Protein AF-A0A3Q0FQ08-F1 (afdb_monomer_lite)

pLDDT: mean 72.73, std 19.96, range [32.09, 97.81]

Structure (mmCIF, N/CA/C/O backbone):
data_AF-A0A3Q0FQ08-F1
#
_entry.id   AF-A0A3Q0FQ08-F1
#
loop_
_atom_site.group_PDB
_atom_site.id
_atom_site.type_symbol
_atom_site.label_atom_id
_atom_site.label_alt_id
_atom_site.label_comp_id
_atom_site.label_asym_id
_atom_site.label_entity_id
_atom_site.label_seq_id
_atom_site.pdbx_PDB_ins_code
_atom_site.Cartn_x
_atom_site.Cartn_y
_atom_site.Cartn_z
_atom_site.occupancy
_atom_site.B_iso_or_equiv
_atom_site.auth_seq_id
_atom_site.auth_comp_id
_atom_site.auth_asym_id
_atom_site.auth_atom_id
_atom_site.pdbx_PDB_model_num
ATOM 1 N N . MET A 1 1 ? -0.134 -39.231 -57.815 1.00 47.97 1 MET A N 1
ATOM 2 C CA . MET A 1 1 ? 0.028 -38.668 -56.457 1.00 47.97 1 MET A CA 1
ATOM 3 C C . MET A 1 1 ? 1.282 -37.811 -56.448 1.00 47.97 1 MET A C 1
ATOM 5 O O . MET A 1 1 ? 2.344 -38.397 -56.615 1.00 47.97 1 MET A O 1
ATOM 9 N N . PRO A 1 2 ? 1.192 -36.475 -56.332 1.00 55.28 2 PRO A N 1
ATOM 10 C CA . PRO A 1 2 ? 2.361 -35.62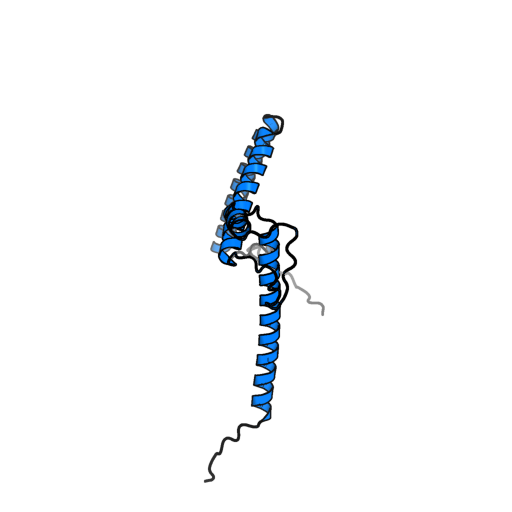9 -56.144 1.00 55.28 2 PRO A CA 1
ATOM 11 C C . PRO A 1 2 ? 2.610 -35.326 -54.661 1.00 55.28 2 PRO A C 1
ATOM 13 O O . PRO A 1 2 ? 1.694 -35.208 -53.850 1.00 55.28 2 PRO A O 1
ATOM 16 N N . GLU A 1 3 ? 3.895 -35.241 -54.363 1.00 56.59 3 GLU A N 1
ATOM 17 C CA . GLU A 1 3 ? 4.579 -35.060 -53.089 1.00 56.59 3 GLU A CA 1
ATOM 18 C C . GLU A 1 3 ? 4.312 -33.663 -52.487 1.00 56.59 3 GLU A C 1
ATOM 20 O O . GLU A 1 3 ? 4.428 -32.645 -53.169 1.00 56.59 3 GLU A O 1
ATOM 25 N N . MET A 1 4 ? 3.920 -33.603 -51.208 1.00 49.78 4 MET A N 1
ATOM 26 C CA . MET A 1 4 ? 3.599 -32.364 -50.484 1.00 49.78 4 MET A CA 1
ATOM 27 C C . MET A 1 4 ? 4.871 -31.769 -49.868 1.00 49.78 4 MET A C 1
ATOM 29 O O . MET A 1 4 ? 5.139 -31.945 -48.681 1.00 49.78 4 MET A O 1
ATOM 33 N N . THR A 1 5 ? 5.674 -31.058 -50.657 1.00 59.12 5 THR A N 1
ATOM 34 C CA . THR A 1 5 ? 6.752 -30.230 -50.097 1.00 59.12 5 THR A CA 1
ATOM 35 C C . THR A 1 5 ? 6.151 -28.964 -49.481 1.00 59.12 5 THR A C 1
ATOM 37 O O . THR A 1 5 ? 5.752 -28.035 -50.187 1.00 59.12 5 THR A O 1
ATOM 40 N N . GLU A 1 6 ? 6.062 -28.942 -48.150 1.00 53.50 6 GLU A N 1
ATOM 41 C CA . GLU A 1 6 ? 5.642 -27.791 -47.349 1.00 53.50 6 GLU A CA 1
ATOM 42 C C . GLU A 1 6 ? 6.692 -26.669 -47.448 1.00 53.50 6 GLU A C 1
ATOM 44 O O . GLU A 1 6 ? 7.687 -26.613 -46.724 1.00 53.50 6 GLU A O 1
ATOM 49 N N . ASN A 1 7 ? 6.486 -25.755 -48.393 1.00 51.12 7 ASN A N 1
ATOM 50 C CA . ASN A 1 7 ? 7.329 -24.579 -48.556 1.00 51.12 7 ASN A CA 1
ATOM 51 C C . ASN A 1 7 ? 6.963 -23.534 -47.490 1.00 51.12 7 ASN A C 1
ATOM 53 O O . ASN A 1 7 ? 6.056 -22.720 -47.679 1.00 51.12 7 ASN A O 1
ATOM 57 N N . GLU A 1 8 ? 7.675 -23.526 -46.359 1.00 51.69 8 GLU A N 1
ATOM 58 C CA . GLU A 1 8 ? 7.598 -22.422 -45.398 1.00 51.69 8 GLU A CA 1
ATOM 59 C C . GLU A 1 8 ? 8.052 -21.111 -46.062 1.00 51.69 8 GLU A C 1
ATOM 61 O O . GLU A 1 8 ? 9.243 -20.852 -46.247 1.00 51.69 8 GLU A O 1
ATOM 66 N N . THR A 1 9 ? 7.092 -20.255 -46.414 1.00 51.66 9 THR A N 1
ATOM 67 C CA . THR A 1 9 ? 7.365 -18.996 -47.110 1.00 51.66 9 THR A CA 1
ATOM 68 C C . THR A 1 9 ? 8.198 -18.025 -46.242 1.00 51.66 9 THR A C 1
ATOM 70 O O . THR A 1 9 ? 7.892 -17.823 -45.059 1.00 51.66 9 THR A O 1
ATOM 73 N N . PRO A 1 10 ? 9.234 -17.356 -46.800 1.00 55.84 10 PRO A N 1
ATOM 74 C CA . PRO A 1 10 ? 10.202 -16.529 -46.053 1.00 55.84 10 PRO A CA 1
ATOM 75 C C . PRO A 1 10 ? 9.597 -15.405 -45.190 1.00 55.84 10 PRO A C 1
ATOM 77 O O . PRO A 1 10 ? 10.179 -14.989 -44.185 1.00 55.84 10 PRO A O 1
ATOM 80 N N . SER A 1 11 ? 8.405 -14.929 -45.557 1.00 58.12 11 SER A N 1
ATOM 81 C CA . SER A 1 11 ? 7.712 -13.804 -44.918 1.00 58.12 11 SER A CA 1
ATOM 82 C C . SER A 1 11 ? 7.274 -14.097 -43.470 1.00 58.12 11 SER A C 1
ATOM 84 O O . SER A 1 11 ? 7.424 -13.250 -42.584 1.00 58.12 11 SER A O 1
ATOM 86 N N . LYS A 1 12 ? 6.839 -15.331 -43.163 1.00 59.56 12 LYS A N 1
ATOM 87 C CA . LYS A 1 12 ? 6.420 -15.713 -41.796 1.00 59.56 12 LYS A CA 1
ATOM 88 C C . LYS A 1 12 ? 7.595 -15.724 -40.807 1.00 59.56 12 LYS A C 1
ATOM 90 O O . LYS A 1 12 ? 7.449 -15.289 -39.661 1.00 59.56 12 LYS A O 1
ATOM 95 N N . LYS A 1 13 ? 8.784 -16.153 -41.251 1.00 60.00 13 LYS A N 1
ATOM 96 C CA . LYS A 1 13 ? 10.018 -16.157 -40.437 1.00 60.00 13 LYS A CA 1
ATOM 97 C C . LYS A 1 13 ? 10.493 -14.736 -40.122 1.00 60.00 13 LYS A C 1
ATOM 99 O O . LYS A 1 13 ? 10.890 -14.458 -38.989 1.00 60.00 13 LYS A O 1
ATOM 104 N N . GLN A 1 14 ? 10.387 -13.820 -41.085 1.00 65.50 14 GLN A N 1
ATOM 105 C CA . GLN A 1 14 ? 10.709 -12.404 -40.883 1.00 65.50 14 GLN A CA 1
ATOM 106 C C . GLN A 1 14 ? 9.742 -11.717 -39.910 1.00 65.50 14 GLN A C 1
ATOM 108 O O . GLN A 1 14 ? 10.191 -10.982 -39.031 1.00 65.50 14 GLN A O 1
ATOM 113 N N . HIS A 1 15 ? 8.438 -11.992 -40.007 1.00 68.25 15 HIS A N 1
ATOM 114 C CA . HIS A 1 15 ? 7.444 -11.448 -39.078 1.00 68.25 15 HIS A CA 1
ATOM 115 C C . HIS A 1 15 ? 7.686 -11.921 -37.634 1.00 68.25 15 HIS A C 1
ATOM 117 O O . HIS A 1 15 ? 7.723 -11.118 -36.703 1.00 68.25 15 HIS A O 1
ATOM 123 N N . ARG A 1 16 ? 7.976 -13.215 -37.441 1.00 67.25 16 ARG A N 1
ATOM 124 C CA . ARG A 1 16 ? 8.328 -13.770 -36.123 1.00 67.25 16 ARG A CA 1
ATOM 125 C C . ARG A 1 16 ? 9.596 -13.135 -35.537 1.00 67.25 16 ARG A C 1
ATOM 127 O O . ARG A 1 16 ? 9.659 -12.898 -34.331 1.00 67.25 16 ARG A O 1
ATOM 134 N N . LYS A 1 17 ? 10.594 -12.832 -36.376 1.00 79.31 17 LYS A N 1
ATOM 135 C CA . LYS A 1 17 ? 11.827 -12.143 -35.965 1.00 79.31 17 LYS A CA 1
ATOM 136 C C . LYS A 1 17 ? 11.553 -10.702 -35.521 1.00 79.31 17 LYS A C 1
ATOM 138 O O . LYS A 1 17 ? 11.972 -10.333 -34.427 1.00 79.31 17 LYS A O 1
ATOM 143 N N . LYS A 1 18 ? 10.784 -9.936 -36.303 1.00 74.31 18 LYS A N 1
ATOM 144 C CA . LYS A 1 18 ? 10.377 -8.563 -35.952 1.00 74.31 18 LYS A CA 1
ATOM 145 C C . LYS A 1 18 ? 9.593 -8.522 -34.636 1.00 74.31 18 LYS A C 1
ATOM 147 O O . LYS A 1 18 ? 9.903 -7.711 -33.771 1.00 74.31 18 LYS A O 1
ATOM 152 N N . ASN A 1 19 ? 8.672 -9.463 -34.420 1.00 75.44 19 ASN A N 1
ATOM 153 C CA . ASN A 1 19 ? 7.904 -9.548 -33.170 1.00 75.44 19 ASN A CA 1
ATOM 154 C C . ASN A 1 19 ? 8.779 -9.900 -31.953 1.00 75.44 19 ASN A C 1
ATOM 156 O O . ASN A 1 19 ? 8.530 -9.444 -30.838 1.00 75.44 19 ASN A O 1
ATOM 160 N N . ARG A 1 20 ? 9.840 -10.690 -32.152 1.00 85.56 20 ARG A N 1
ATOM 161 C CA . ARG A 1 20 ? 10.825 -10.970 -31.099 1.00 85.56 20 ARG A CA 1
ATOM 162 C C . ARG A 1 20 ? 11.658 -9.732 -30.769 1.00 85.56 20 ARG A C 1
ATOM 164 O O . ARG A 1 20 ? 11.968 -9.494 -29.606 1.00 85.56 20 ARG A O 1
ATOM 171 N N . GLU A 1 21 ? 12.028 -8.948 -31.775 1.00 86.00 21 GLU A N 1
ATOM 172 C CA . GLU A 1 21 ? 12.808 -7.720 -31.605 1.00 86.00 21 GLU A CA 1
ATOM 173 C C . GLU A 1 21 ? 12.020 -6.634 -30.869 1.00 86.00 21 GLU A C 1
ATOM 175 O O . GLU A 1 21 ? 12.564 -6.021 -29.947 1.00 86.00 21 GLU A O 1
ATOM 180 N N . THR A 1 22 ? 10.738 -6.453 -31.202 1.00 89.00 22 THR A N 1
ATOM 181 C CA . THR A 1 22 ? 9.854 -5.510 -30.501 1.00 89.00 22 THR A CA 1
ATOM 182 C C . THR A 1 22 ? 9.658 -5.919 -29.042 1.00 89.00 22 THR A C 1
ATOM 184 O O . THR A 1 22 ? 9.885 -5.102 -28.149 1.00 89.00 22 THR A O 1
ATOM 187 N N . HIS A 1 23 ? 9.366 -7.196 -28.771 1.00 92.31 23 HIS A N 1
ATOM 188 C CA . HIS A 1 23 ? 9.274 -7.724 -27.405 1.00 92.31 23 HIS A CA 1
ATOM 189 C C . HIS A 1 23 ? 10.582 -7.524 -26.615 1.00 92.31 23 HIS A C 1
ATOM 191 O O . HIS A 1 23 ? 10.577 -7.036 -25.485 1.00 92.31 23 HIS A O 1
ATOM 197 N N . ASN A 1 24 ? 11.731 -7.837 -27.222 1.00 94.38 24 ASN A N 1
ATOM 198 C CA . ASN A 1 24 ? 13.036 -7.650 -26.587 1.00 94.38 24 ASN A CA 1
ATOM 199 C C . ASN A 1 24 ? 13.341 -6.173 -26.298 1.00 94.38 24 ASN A C 1
ATOM 201 O O . ASN A 1 24 ? 13.960 -5.864 -25.281 1.00 94.38 24 ASN A O 1
ATOM 205 N N . ALA A 1 25 ? 12.936 -5.255 -27.179 1.00 93.38 25 ALA A N 1
ATOM 206 C CA . ALA A 1 25 ? 13.106 -3.823 -26.965 1.00 93.38 25 ALA A CA 1
ATOM 207 C C . ALA A 1 25 ? 12.273 -3.328 -25.774 1.00 93.38 25 ALA A C 1
ATOM 209 O O . ALA A 1 25 ? 12.815 -2.630 -24.912 1.00 93.38 25 ALA A O 1
ATOM 210 N N . VAL A 1 26 ? 11.009 -3.754 -25.680 1.00 95.56 26 VAL A N 1
ATOM 211 C CA . VAL A 1 26 ? 10.131 -3.462 -24.535 1.00 95.56 26 VAL A CA 1
ATOM 212 C C . VAL A 1 26 ? 10.744 -3.993 -23.240 1.00 95.56 26 VAL A C 1
ATOM 214 O O . VAL A 1 26 ? 10.872 -3.251 -22.265 1.00 95.56 26 VAL A O 1
ATOM 217 N N . GLU A 1 27 ? 11.217 -5.238 -23.235 1.00 96.94 27 GLU A N 1
ATOM 218 C CA . GLU A 1 27 ? 11.795 -5.846 -22.036 1.00 96.94 27 GLU A CA 1
ATOM 219 C C . GLU A 1 27 ? 13.113 -5.178 -21.618 1.00 96.94 27 GLU A C 1
ATOM 221 O O . GLU A 1 27 ? 13.366 -4.966 -20.429 1.00 96.94 27 GLU A O 1
ATOM 226 N N . ARG A 1 28 ? 13.946 -4.760 -22.581 1.00 94.94 28 ARG A N 1
ATOM 227 C CA . ARG A 1 28 ? 15.138 -3.945 -22.295 1.00 94.94 28 ARG A CA 1
ATOM 228 C C . ARG A 1 28 ? 14.764 -2.607 -21.669 1.00 94.94 28 ARG A C 1
ATOM 230 O O . ARG A 1 28 ? 15.390 -2.210 -20.686 1.00 94.94 28 ARG A O 1
ATOM 237 N N . HIS A 1 29 ? 13.750 -1.926 -22.202 1.00 96.50 29 HIS A N 1
ATOM 238 C CA . HIS A 1 29 ? 13.281 -0.658 -21.649 1.00 96.50 29 HIS A CA 1
ATOM 239 C C . HIS A 1 29 ? 12.760 -0.832 -20.215 1.00 96.50 29 HIS A C 1
ATOM 241 O O . HIS A 1 29 ? 13.166 -0.096 -19.313 1.00 96.50 29 HIS A O 1
ATOM 247 N N . ARG A 1 30 ? 11.945 -1.866 -19.973 1.00 97.81 30 ARG A N 1
ATOM 248 C CA . ARG A 1 30 ? 11.446 -2.221 -18.639 1.00 97.81 30 ARG A CA 1
ATOM 249 C C . ARG A 1 30 ? 12.592 -2.477 -17.658 1.00 97.81 30 ARG A C 1
ATOM 251 O O . ARG A 1 30 ? 12.635 -1.861 -16.594 1.00 97.81 30 ARG A O 1
ATOM 258 N N . LYS A 1 31 ? 13.564 -3.319 -18.032 1.00 95.50 31 LYS A N 1
ATOM 259 C CA . LYS A 1 31 ? 14.758 -3.602 -17.215 1.00 95.50 31 LYS A CA 1
ATOM 260 C C . LYS A 1 31 ? 15.562 -2.339 -16.920 1.00 95.50 31 LYS A C 1
ATOM 262 O O . LYS A 1 31 ? 16.019 -2.166 -15.793 1.00 95.50 31 LYS A O 1
ATOM 267 N N . LYS A 1 32 ? 15.712 -1.441 -17.899 1.00 94.44 32 LYS A N 1
ATOM 268 C CA . LYS A 1 32 ? 16.404 -0.159 -17.708 1.00 94.44 32 LYS A CA 1
ATOM 269 C C . LYS A 1 32 ? 15.685 0.714 -16.677 1.00 94.44 32 LYS A C 1
ATOM 271 O O . LYS A 1 32 ? 16.349 1.222 -15.779 1.00 94.44 32 LYS A O 1
ATOM 276 N N . LYS A 1 33 ? 14.351 0.827 -16.747 1.00 96.44 33 LYS A N 1
ATOM 277 C CA . LYS A 1 33 ? 13.550 1.553 -15.742 1.00 96.44 33 LYS A CA 1
ATOM 278 C C . LYS A 1 33 ? 13.700 0.956 -14.344 1.00 96.44 33 LYS A C 1
ATOM 280 O O . LYS A 1 33 ? 13.910 1.699 -13.393 1.00 96.44 33 LYS A O 1
ATOM 285 N N . ILE A 1 34 ? 13.640 -0.370 -14.224 1.00 94.06 34 ILE A N 1
ATOM 286 C CA . ILE A 1 34 ? 13.794 -1.060 -12.934 1.00 94.06 34 ILE A CA 1
ATOM 287 C C . ILE A 1 34 ? 15.178 -0.804 -12.341 1.00 94.06 34 ILE A C 1
ATOM 289 O O . ILE A 1 34 ? 15.288 -0.438 -11.176 1.00 94.06 34 ILE A O 1
ATOM 293 N N . ASN A 1 35 ? 16.233 -0.941 -13.144 1.00 91.25 35 ASN A N 1
ATOM 294 C CA . ASN A 1 35 ? 17.597 -0.708 -12.676 1.00 91.25 35 ASN A CA 1
ATOM 295 C C . ASN A 1 35 ? 17.809 0.747 -12.248 1.00 91.25 35 ASN A C 1
ATOM 297 O O . ASN A 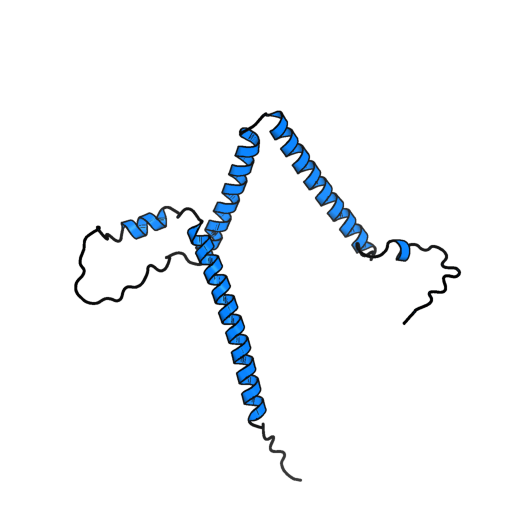1 35 ? 18.427 0.987 -11.217 1.00 91.25 35 ASN A O 1
ATOM 301 N N . ALA A 1 36 ? 17.260 1.704 -13.001 1.00 90.75 36 ALA A N 1
ATOM 302 C CA . ALA A 1 36 ? 17.301 3.112 -12.624 1.00 90.75 36 ALA A CA 1
ATOM 303 C C . ALA A 1 36 ? 16.579 3.367 -11.289 1.00 90.75 36 ALA A C 1
ATOM 305 O O . ALA A 1 36 ? 17.103 4.082 -10.441 1.00 90.75 36 ALA A O 1
ATOM 306 N N . GLY A 1 37 ? 15.416 2.739 -11.072 1.00 92.25 37 GLY A N 1
ATOM 307 C CA . GLY A 1 37 ? 14.687 2.819 -9.804 1.00 92.25 37 GLY A CA 1
ATOM 308 C C . GLY A 1 37 ? 15.480 2.255 -8.622 1.00 92.25 37 GLY A C 1
ATOM 309 O O . GLY A 1 37 ? 15.583 2.914 -7.593 1.00 92.25 37 GLY A O 1
ATOM 310 N N . ILE A 1 38 ? 16.094 1.078 -8.784 1.00 87.94 38 ILE A N 1
ATOM 311 C CA . ILE A 1 38 ? 16.923 0.454 -7.739 1.00 87.94 38 ILE A CA 1
ATOM 312 C C . ILE A 1 38 ? 18.126 1.339 -7.396 1.00 87.94 38 ILE A C 1
ATOM 314 O O . ILE A 1 38 ? 18.408 1.549 -6.222 1.00 87.94 38 ILE A O 1
ATOM 318 N N . ASN A 1 39 ? 18.801 1.909 -8.395 1.00 85.94 39 ASN A N 1
ATOM 319 C CA . ASN A 1 39 ? 19.938 2.798 -8.148 1.00 85.94 39 ASN A CA 1
ATOM 320 C C . ASN A 1 39 ? 19.519 4.057 -7.378 1.00 85.94 39 ASN A C 1
ATOM 322 O O . ASN A 1 39 ? 20.168 4.411 -6.399 1.00 85.94 39 ASN A O 1
ATOM 326 N N . ARG A 1 40 ? 18.388 4.670 -7.753 1.00 89.56 40 ARG A N 1
ATOM 327 C CA . ARG A 1 40 ? 17.843 5.845 -7.059 1.00 89.56 40 ARG A CA 1
ATOM 328 C C . ARG A 1 40 ? 17.485 5.547 -5.602 1.00 89.56 40 ARG A C 1
ATOM 330 O O . ARG A 1 40 ? 17.693 6.383 -4.736 1.00 89.56 40 ARG A O 1
ATOM 337 N N . ILE A 1 41 ? 16.965 4.350 -5.323 1.00 89.31 41 ILE A N 1
ATOM 338 C CA . ILE A 1 41 ? 16.743 3.880 -3.947 1.00 89.31 41 ILE A CA 1
ATOM 339 C C . ILE A 1 41 ? 18.081 3.772 -3.203 1.00 89.31 41 ILE A C 1
ATOM 341 O O . ILE A 1 41 ? 18.183 4.228 -2.069 1.00 89.31 41 ILE A O 1
ATOM 345 N N . GLY A 1 42 ? 19.112 3.219 -3.847 1.00 84.69 42 GLY A N 1
ATOM 346 C CA . GLY A 1 42 ? 20.454 3.095 -3.275 1.00 84.69 42 GLY A CA 1
ATOM 347 C C . GLY A 1 42 ? 21.085 4.426 -2.853 1.00 84.69 42 GLY A C 1
ATOM 348 O O . GLY A 1 42 ? 21.780 4.460 -1.844 1.00 84.69 42 GLY A O 1
ATOM 349 N N . GLU A 1 43 ? 20.809 5.513 -3.575 1.00 83.19 43 GLU A N 1
ATOM 350 C CA . GLU A 1 43 ? 21.294 6.867 -3.254 1.00 83.19 43 GLU A CA 1
ATOM 351 C C . GLU A 1 43 ? 20.635 7.473 -2.002 1.00 83.19 43 GLU A C 1
ATOM 353 O O . GLU A 1 43 ? 21.248 8.292 -1.321 1.00 83.19 43 GLU A O 1
ATOM 358 N N . LEU A 1 44 ? 19.397 7.075 -1.684 1.00 84.88 44 LEU A N 1
ATOM 359 C CA . LEU A 1 44 ? 18.616 7.620 -0.563 1.00 84.88 44 LEU A CA 1
ATOM 360 C C . LEU A 1 44 ? 18.869 6.898 0.764 1.00 84.88 44 LEU A C 1
ATOM 362 O O . LEU A 1 44 ? 18.476 7.382 1.824 1.00 84.88 44 LEU A O 1
ATOM 366 N N . ILE A 1 45 ? 19.480 5.719 0.714 1.00 82.62 45 ILE A N 1
ATOM 367 C CA . ILE A 1 45 ? 19.705 4.889 1.890 1.00 82.62 45 ILE A CA 1
ATOM 368 C C . ILE A 1 45 ? 21.027 5.303 2.542 1.00 82.62 45 ILE A C 1
ATOM 370 O O . ILE A 1 45 ? 22.064 5.280 1.872 1.00 82.62 45 ILE A O 1
ATOM 374 N N . PRO A 1 46 ? 21.042 5.605 3.854 1.00 76.81 46 PRO A N 1
ATOM 375 C CA . PRO A 1 46 ? 22.280 5.856 4.576 1.00 76.81 46 PRO A CA 1
ATOM 376 C C . PRO A 1 46 ? 23.234 4.673 4.385 1.00 76.81 46 PRO A C 1
ATOM 378 O O . PRO A 1 46 ? 22.930 3.544 4.781 1.00 76.81 46 PRO A O 1
ATOM 381 N N . CYS A 1 47 ? 24.372 4.912 3.727 1.00 56.12 47 CYS A N 1
ATOM 382 C CA . CYS A 1 47 ? 25.349 3.870 3.432 1.00 56.12 47 CYS A CA 1
ATOM 383 C C . CYS A 1 47 ? 25.748 3.156 4.728 1.00 56.12 47 CYS A C 1
ATOM 385 O O . CYS A 1 47 ? 26.345 3.772 5.614 1.00 56.12 47 CYS A O 1
ATOM 387 N N . SER A 1 48 ? 25.458 1.852 4.818 1.00 49.88 48 SER A N 1
ATOM 388 C CA . SER A 1 48 ? 26.031 0.990 5.852 1.00 49.88 48 SER A CA 1
ATOM 389 C C . SER A 1 48 ? 27.552 1.231 5.886 1.00 49.88 48 SER A C 1
ATOM 391 O O . SER A 1 48 ? 28.170 1.245 4.813 1.00 49.88 48 SER A O 1
ATOM 393 N N . PRO A 1 49 ? 28.172 1.451 7.061 1.00 51.41 49 PRO A N 1
ATOM 394 C CA . PRO A 1 49 ? 29.593 1.793 7.219 1.00 51.41 49 PRO A CA 1
ATOM 395 C C . PRO A 1 49 ? 30.590 0.943 6.404 1.00 51.41 49 PRO A C 1
ATOM 397 O O . PRO A 1 49 ? 31.700 1.396 6.123 1.00 51.41 49 PRO A O 1
ATOM 400 N N . ALA A 1 50 ? 30.188 -0.249 5.953 1.00 45.78 50 ALA A N 1
ATOM 401 C CA . ALA A 1 50 ? 30.928 -1.108 5.030 1.00 45.78 50 ALA A CA 1
ATOM 402 C C . ALA A 1 50 ? 31.326 -0.430 3.695 1.00 45.78 50 ALA A C 1
ATOM 404 O O . ALA A 1 50 ? 32.413 -0.692 3.183 1.00 45.78 50 ALA A O 1
ATOM 405 N N . LEU A 1 51 ? 30.507 0.479 3.147 1.00 45.31 51 LEU A N 1
ATOM 406 C CA . LEU A 1 51 ? 30.808 1.205 1.897 1.00 45.31 51 LEU A C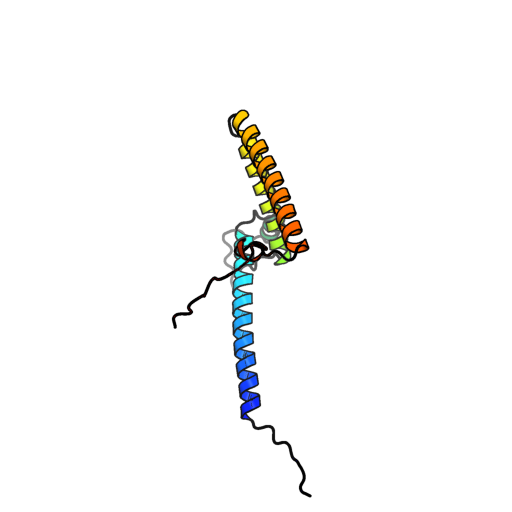A 1
ATOM 407 C C . LEU A 1 51 ? 31.856 2.307 2.087 1.00 45.31 51 LEU A C 1
ATOM 409 O O . LEU A 1 51 ? 32.725 2.489 1.235 1.00 45.31 51 LEU A O 1
ATOM 413 N N . LYS A 1 52 ? 31.830 3.001 3.233 1.00 46.84 52 LYS A N 1
ATOM 414 C CA . LYS A 1 52 ? 32.887 3.959 3.588 1.00 46.84 52 LYS A CA 1
ATOM 415 C C . LYS A 1 52 ? 34.211 3.242 3.853 1.00 46.84 52 LYS A C 1
ATOM 417 O O . LYS A 1 52 ? 35.244 3.741 3.433 1.00 46.84 52 LYS A O 1
ATOM 422 N N . GLN A 1 53 ? 34.192 2.056 4.467 1.00 45.00 53 GLN A N 1
ATOM 423 C CA . GLN A 1 53 ? 35.407 1.268 4.714 1.00 45.00 53 GLN A CA 1
ATOM 424 C C . GLN A 1 53 ? 36.042 0.694 3.438 1.00 45.00 53 GLN A C 1
ATOM 426 O O . GLN A 1 53 ? 37.266 0.681 3.331 1.00 45.00 53 GLN A O 1
ATOM 431 N N . LEU A 1 54 ? 35.248 0.251 2.457 1.00 44.19 54 LEU A N 1
ATOM 432 C CA . LEU A 1 54 ? 35.772 -0.216 1.165 1.00 44.19 54 LEU A CA 1
ATOM 433 C C . LEU A 1 54 ? 36.358 0.926 0.324 1.00 44.19 54 LEU A C 1
ATOM 435 O O . LEU A 1 54 ? 37.380 0.730 -0.332 1.00 44.19 54 LEU A O 1
ATOM 439 N N . ASN A 1 55 ? 35.762 2.119 0.397 1.00 40.00 55 ASN A N 1
ATOM 440 C CA . ASN A 1 55 ? 36.289 3.315 -0.259 1.00 40.00 55 ASN A CA 1
ATOM 441 C C . ASN A 1 55 ? 37.515 3.886 0.477 1.00 40.00 55 ASN A C 1
ATOM 443 O O . ASN A 1 55 ? 38.477 4.262 -0.176 1.00 40.00 55 ASN A O 1
ATOM 447 N N . ALA A 1 56 ? 37.547 3.868 1.815 1.00 47.09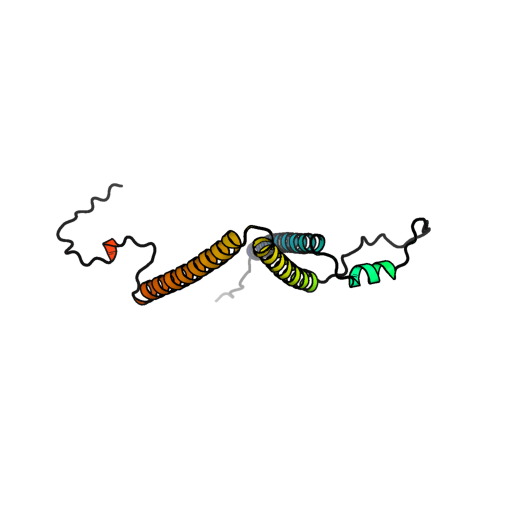 56 ALA A N 1
ATOM 448 C CA . ALA A 1 56 ? 38.700 4.312 2.610 1.00 47.09 56 ALA A CA 1
ATOM 449 C C . ALA A 1 56 ? 39.907 3.356 2.530 1.00 47.09 56 ALA A C 1
ATOM 451 O O . ALA A 1 56 ? 41.045 3.787 2.680 1.00 47.09 56 ALA A O 1
ATOM 452 N N . ARG A 1 57 ? 39.685 2.060 2.257 1.00 45.34 57 ARG A N 1
ATOM 453 C CA . ARG A 1 57 ? 40.763 1.091 1.974 1.00 45.34 57 ARG A CA 1
ATOM 454 C C . ARG A 1 57 ? 41.373 1.253 0.578 1.00 45.34 57 ARG A C 1
ATOM 456 O O . ARG A 1 57 ? 42.460 0.735 0.341 1.00 45.34 57 ARG A O 1
ATOM 463 N N . ARG A 1 58 ? 40.707 1.959 -0.342 1.00 47.22 58 ARG A N 1
ATOM 464 C CA . ARG A 1 58 ? 41.271 2.367 -1.635 1.00 47.22 58 ARG A CA 1
ATOM 465 C C . ARG A 1 58 ? 41.751 3.806 -1.502 1.00 47.22 58 ARG A C 1
ATOM 467 O O . ARG A 1 58 ? 41.031 4.733 -1.848 1.00 47.22 58 ARG A O 1
ATOM 474 N N . GLY A 1 59 ? 42.947 3.980 -0.945 1.00 45.94 59 GLY A N 1
ATOM 475 C CA . GLY A 1 59 ? 43.569 5.290 -0.781 1.00 45.94 59 GLY A CA 1
ATOM 476 C C . GLY A 1 59 ? 43.664 6.039 -2.110 1.00 45.94 59 GLY A C 1
ATOM 477 O O . GLY A 1 59 ? 44.556 5.779 -2.908 1.00 45.94 59 GLY A O 1
ATOM 478 N N . VAL A 1 60 ? 42.748 6.974 -2.336 1.00 46.16 60 VAL A N 1
ATOM 479 C CA . VAL A 1 60 ? 42.909 8.047 -3.312 1.00 46.16 60 VAL A CA 1
ATOM 480 C C . VAL A 1 60 ? 43.033 9.315 -2.485 1.00 46.16 60 VAL A C 1
ATOM 482 O O . VAL A 1 60 ? 42.039 9.903 -2.069 1.00 46.16 60 VAL A O 1
ATOM 485 N N . SER A 1 61 ? 44.271 9.671 -2.157 1.00 41.31 61 SER A N 1
ATOM 486 C CA . SER A 1 61 ? 44.593 10.994 -1.635 1.00 41.31 61 SER A CA 1
ATOM 487 C C . SER A 1 61 ? 44.310 12.028 -2.725 1.00 41.31 61 SER A C 1
ATOM 489 O O . SER A 1 61 ? 44.738 11.846 -3.869 1.00 41.31 61 SER A O 1
ATOM 491 N N . GLU A 1 62 ? 43.598 13.100 -2.376 1.00 39.19 62 GLU A N 1
ATOM 492 C CA . GLU A 1 62 ? 43.421 14.275 -3.233 1.00 39.19 62 GLU A CA 1
ATOM 493 C C . GLU A 1 62 ? 44.794 14.754 -3.734 1.00 39.19 62 GLU A C 1
ATOM 495 O O . GLU A 1 62 ? 45.645 15.142 -2.938 1.00 39.19 62 GLU A O 1
ATOM 500 N N . GLY A 1 63 ? 45.032 14.675 -5.050 1.00 45.12 63 GLY A N 1
ATOM 501 C CA . GLY A 1 63 ? 46.233 15.235 -5.688 1.00 45.12 63 GLY A CA 1
ATOM 502 C C . GLY A 1 63 ? 47.162 14.279 -6.451 1.00 45.12 63 GLY A C 1
ATOM 503 O O . GLY A 1 63 ? 48.231 14.716 -6.866 1.00 45.12 63 GLY A O 1
ATOM 504 N N . ALA A 1 64 ? 46.808 13.012 -6.690 1.00 38.69 64 ALA A N 1
ATOM 505 C CA . ALA A 1 64 ? 47.636 12.128 -7.523 1.00 38.69 64 ALA A CA 1
ATOM 506 C C . ALA A 1 64 ? 47.321 12.281 -9.027 1.00 38.69 64 ALA A C 1
ATOM 508 O O . ALA A 1 64 ? 46.278 11.834 -9.506 1.00 38.69 64 ALA A O 1
ATOM 509 N N . VAL A 1 65 ? 48.246 12.881 -9.783 1.00 45.75 65 VAL A N 1
ATOM 510 C CA . VAL A 1 65 ? 48.260 12.828 -11.254 1.00 45.75 65 VAL A CA 1
ATOM 511 C C . VAL A 1 65 ? 48.751 11.436 -11.662 1.00 45.75 65 VAL A C 1
ATOM 513 O O . VAL A 1 65 ? 49.930 11.126 -11.516 1.00 45.75 65 VAL A O 1
ATOM 516 N N . ILE A 1 66 ? 47.844 10.576 -12.132 1.00 42.16 66 ILE A N 1
ATOM 517 C CA . ILE A 1 66 ? 48.194 9.252 -12.661 1.00 42.16 66 ILE A CA 1
ATOM 518 C C . ILE A 1 66 ? 48.448 9.392 -14.163 1.00 42.16 66 ILE A C 1
ATOM 520 O O . ILE A 1 66 ? 47.515 9.554 -14.952 1.00 42.16 66 ILE A O 1
ATOM 524 N N . GLN A 1 67 ? 49.723 9.346 -14.535 1.00 32.09 67 GLN A N 1
ATOM 525 C CA . GLN A 1 67 ? 50.166 9.181 -15.910 1.00 32.09 67 GLN A CA 1
ATOM 526 C C . GLN A 1 67 ? 50.019 7.706 -16.327 1.00 32.09 67 GLN A C 1
ATOM 528 O O . GLN A 1 67 ? 50.364 6.794 -15.580 1.00 32.09 67 GLN A O 1
ATOM 533 N N . ASP A 1 68 ? 49.494 7.537 -17.538 1.00 36.97 68 ASP A N 1
ATOM 534 C CA . ASP A 1 68 ? 49.408 6.335 -18.367 1.00 36.97 68 ASP A CA 1
ATOM 535 C C . ASP A 1 68 ? 48.471 5.187 -17.937 1.00 36.97 68 ASP A C 1
ATOM 537 O O . ASP A 1 68 ? 48.795 4.253 -17.209 1.00 36.97 68 ASP A O 1
ATOM 541 N N . SER A 1 69 ? 47.302 5.228 -18.588 1.00 50.19 69 SER A N 1
ATOM 542 C CA . SER A 1 69 ? 46.600 4.080 -19.167 1.00 50.19 69 SER A CA 1
ATOM 543 C C . SER A 1 69 ? 46.110 2.986 -18.219 1.00 50.19 69 SER A C 1
ATOM 545 O O . SER A 1 69 ? 46.563 1.855 -18.321 1.00 50.19 69 SER A O 1
ATOM 547 N N . TRP A 1 70 ? 45.035 3.263 -17.474 1.00 33.94 70 TRP A N 1
ATOM 548 C CA . TRP A 1 70 ? 43.902 2.333 -17.351 1.00 33.94 70 TRP A CA 1
ATOM 549 C C . TRP A 1 70 ? 42.602 3.141 -17.319 1.00 33.94 70 TRP A C 1
ATOM 551 O O . TRP A 1 70 ? 42.467 4.120 -16.590 1.00 33.94 70 TRP A O 1
ATOM 561 N N . VAL A 1 71 ? 41.672 2.749 -18.183 1.00 35.69 71 VAL A N 1
ATOM 562 C CA . VAL A 1 71 ? 40.375 3.382 -18.437 1.00 35.69 71 VAL A CA 1
ATOM 563 C C . VAL A 1 71 ? 39.659 3.733 -17.131 1.00 35.69 71 VAL A C 1
ATOM 565 O O . VAL A 1 71 ? 39.498 2.878 -16.262 1.00 35.69 71 VAL A O 1
ATOM 568 N N . LEU A 1 72 ? 39.189 4.982 -17.031 1.00 43.19 72 LEU A N 1
ATOM 569 C CA . LEU A 1 72 ? 38.213 5.424 -16.037 1.00 43.19 72 LEU A CA 1
ATOM 570 C C . LEU A 1 72 ? 37.032 4.438 -16.041 1.00 43.19 72 LEU A C 1
ATOM 572 O O . LEU A 1 72 ? 36.157 4.505 -16.903 1.00 43.19 72 LEU A O 1
ATOM 576 N N . VAL A 1 73 ? 36.999 3.506 -15.092 1.00 40.16 73 VAL A N 1
ATOM 577 C CA . VAL A 1 73 ? 35.775 2.782 -14.756 1.00 40.16 73 VAL A CA 1
ATOM 578 C C . VAL A 1 73 ? 35.051 3.691 -13.769 1.00 40.16 73 VAL A C 1
ATOM 580 O O . VAL A 1 73 ? 35.541 3.853 -12.648 1.00 40.16 73 VAL A O 1
ATOM 583 N N . PRO A 1 74 ? 33.927 4.331 -14.141 1.00 45.09 74 PRO A N 1
ATOM 584 C CA . PRO A 1 74 ? 33.150 5.087 -13.173 1.00 45.09 74 PRO A CA 1
ATOM 585 C C . PRO A 1 74 ? 32.748 4.118 -12.068 1.00 45.09 74 PRO A C 1
ATOM 587 O O . PRO A 1 74 ? 32.389 2.978 -12.365 1.00 45.09 74 PRO A O 1
ATOM 590 N N . ALA A 1 75 ? 32.835 4.557 -10.815 1.00 45.41 75 ALA A N 1
ATOM 591 C CA . ALA A 1 75 ? 32.442 3.792 -9.643 1.00 45.41 75 ALA A CA 1
ATOM 592 C C . ALA A 1 75 ? 31.097 3.076 -9.873 1.00 45.41 75 ALA A C 1
ATOM 594 O O . ALA A 1 75 ? 30.031 3.682 -9.776 1.00 45.41 75 ALA A O 1
ATOM 595 N N . LEU A 1 76 ? 31.134 1.778 -10.194 1.00 43.91 76 LEU A N 1
ATOM 596 C CA . LEU A 1 76 ? 29.940 0.952 -10.102 1.00 43.91 76 LEU A CA 1
ATOM 597 C C . LEU A 1 76 ? 29.623 0.842 -8.606 1.00 43.91 76 LEU A C 1
ATOM 599 O O . LEU A 1 76 ? 30.511 0.434 -7.848 1.00 43.91 76 LEU A O 1
ATOM 603 N N . PRO A 1 77 ? 28.403 1.185 -8.155 1.00 53.44 77 PRO A N 1
ATOM 604 C CA . PRO A 1 77 ? 28.017 0.945 -6.775 1.00 53.44 77 PRO A CA 1
ATOM 605 C C . PRO A 1 77 ? 28.200 -0.547 -6.488 1.00 53.44 77 PRO A C 1
ATOM 607 O O . PRO A 1 77 ? 27.591 -1.400 -7.133 1.00 53.44 77 PRO A O 1
ATOM 610 N N . LEU A 1 78 ? 29.086 -0.864 -5.540 1.00 51.72 78 LEU A N 1
ATOM 611 C CA . LEU A 1 78 ? 29.459 -2.231 -5.160 1.00 51.72 78 LEU A CA 1
ATOM 612 C C . LEU A 1 78 ? 28.352 -2.939 -4.349 1.00 51.72 78 LEU A C 1
ATOM 614 O O . LEU A 1 78 ? 28.624 -3.829 -3.549 1.00 51.72 78 LEU A O 1
ATOM 618 N N . THR A 1 79 ? 27.098 -2.522 -4.518 1.00 62.09 79 THR A N 1
ATOM 619 C CA . THR A 1 79 ? 25.930 -3.084 -3.851 1.00 62.09 79 THR A CA 1
ATOM 620 C C . THR A 1 79 ? 25.106 -3.846 -4.871 1.00 62.09 79 THR A C 1
ATOM 622 O O . THR A 1 79 ? 24.635 -3.312 -5.876 1.00 62.09 79 THR A O 1
ATOM 625 N N . SER A 1 80 ? 24.940 -5.146 -4.631 1.00 80.25 80 SER A N 1
ATOM 626 C CA . SER A 1 80 ? 24.031 -5.940 -5.449 1.00 80.25 80 SER A CA 1
ATOM 627 C C . SER A 1 80 ? 22.606 -5.390 -5.315 1.00 80.25 80 SER A C 1
ATOM 629 O O . SER A 1 80 ? 22.234 -4.828 -4.283 1.00 80.25 80 SER A O 1
ATOM 631 N N . LYS A 1 81 ? 21.778 -5.568 -6.350 1.00 84.50 81 LYS A N 1
ATOM 632 C CA . LYS A 1 81 ? 20.377 -5.107 -6.335 1.00 84.50 81 LYS A CA 1
ATOM 633 C C . LYS A 1 81 ? 19.618 -5.615 -5.111 1.00 84.50 81 LYS A C 1
ATOM 635 O O . LYS A 1 81 ? 18.869 -4.856 -4.514 1.00 84.50 81 LYS A O 1
ATOM 640 N N . ASN A 1 82 ? 19.862 -6.863 -4.716 1.00 84.81 82 ASN A N 1
ATOM 641 C CA . ASN A 1 82 ? 19.234 -7.457 -3.540 1.00 84.81 82 ASN A CA 1
ATOM 642 C C . ASN A 1 82 ? 19.695 -6.765 -2.254 1.00 84.81 82 ASN A C 1
ATOM 644 O O . ASN A 1 82 ? 18.860 -6.428 -1.432 1.00 84.81 82 ASN A O 1
ATOM 648 N N . MET A 1 83 ? 20.985 -6.435 -2.123 1.00 85.94 83 MET A N 1
ATOM 649 C CA . MET A 1 83 ? 21.475 -5.680 -0.964 1.00 85.94 83 MET A CA 1
ATOM 650 C C . MET A 1 83 ? 20.861 -4.282 -0.865 1.00 85.94 83 MET A C 1
ATOM 652 O O . MET A 1 83 ? 20.559 -3.829 0.237 1.00 85.94 83 MET A O 1
ATOM 656 N N . ILE A 1 84 ? 20.671 -3.598 -1.999 1.00 85.69 84 ILE A N 1
ATOM 657 C CA . ILE A 1 84 ? 19.998 -2.293 -2.019 1.00 85.69 84 ILE A CA 1
ATOM 658 C C . ILE A 1 84 ? 18.559 -2.447 -1.528 1.00 85.69 84 ILE A C 1
ATOM 660 O O . ILE A 1 84 ? 18.123 -1.680 -0.677 1.00 85.69 84 ILE A O 1
ATOM 664 N N . LEU A 1 85 ? 17.837 -3.447 -2.035 1.00 88.94 85 LEU A N 1
ATOM 665 C CA . LEU A 1 85 ? 16.447 -3.696 -1.657 1.00 88.94 85 LEU A CA 1
ATOM 666 C C . LEU A 1 85 ? 16.311 -4.106 -0.181 1.00 88.94 85 LEU A C 1
ATOM 668 O O . LEU A 1 85 ? 15.446 -3.577 0.514 1.00 88.94 85 LEU A O 1
ATOM 672 N N . ASP A 1 86 ? 17.197 -4.964 0.324 1.00 86.06 86 ASP A N 1
ATOM 673 C CA . ASP A 1 86 ? 17.203 -5.393 1.728 1.00 86.06 86 ASP A CA 1
ATOM 674 C C . ASP A 1 86 ? 17.489 -4.223 2.672 1.00 86.06 86 ASP A C 1
ATOM 676 O O . ASP A 1 86 ? 16.832 -4.057 3.704 1.00 86.06 86 ASP A O 1
ATOM 680 N N . GLN A 1 87 ? 18.463 -3.379 2.321 1.00 86.12 87 GLN A N 1
ATOM 681 C CA . GLN A 1 87 ? 18.777 -2.198 3.114 1.00 86.12 87 GLN A CA 1
ATOM 682 C C . GLN A 1 87 ? 17.655 -1.153 3.024 1.00 86.12 87 GLN A C 1
ATOM 684 O O . GLN A 1 87 ? 17.345 -0.520 4.034 1.00 86.12 87 GLN A O 1
ATOM 689 N N . ALA A 1 88 ? 16.999 -1.014 1.865 1.00 87.81 88 ALA A N 1
ATOM 690 C CA . ALA A 1 88 ? 15.832 -0.150 1.691 1.00 87.81 88 ALA A CA 1
ATOM 691 C C . ALA A 1 88 ? 14.704 -0.567 2.631 1.00 87.81 88 ALA A C 1
ATOM 693 O O . ALA A 1 88 ? 14.140 0.268 3.333 1.00 87.81 88 ALA A O 1
ATOM 694 N N . PHE A 1 89 ? 14.405 -1.866 2.675 1.00 91.44 89 PHE A N 1
ATOM 695 C CA . PHE A 1 89 ? 13.366 -2.418 3.534 1.00 91.44 89 PHE A CA 1
ATOM 696 C C . PHE A 1 89 ? 13.633 -2.114 5.012 1.00 91.44 89 PHE A C 1
ATOM 698 O O . PHE A 1 89 ? 12.757 -1.595 5.709 1.00 91.44 89 PHE A O 1
ATOM 705 N N . LYS A 1 90 ? 14.861 -2.376 5.477 1.00 88.31 90 LYS A N 1
ATOM 706 C CA . LYS A 1 90 ? 15.271 -2.079 6.857 1.00 88.31 90 LYS A CA 1
ATOM 707 C C . LYS A 1 90 ? 15.156 -0.590 7.163 1.00 88.31 90 LYS A C 1
ATOM 709 O O . LYS A 1 90 ? 14.593 -0.222 8.188 1.00 88.31 90 LYS A O 1
ATOM 714 N N . TYR A 1 91 ? 15.639 0.258 6.256 1.00 90.06 91 TYR A N 1
ATOM 715 C CA . TYR A 1 91 ? 15.615 1.704 6.441 1.00 90.06 91 TYR A CA 1
ATOM 716 C C . TYR A 1 91 ? 14.187 2.259 6.479 1.00 90.06 91 TYR A C 1
ATOM 718 O O . TYR A 1 91 ? 13.852 3.001 7.393 1.00 90.06 91 TYR A O 1
ATOM 726 N N . ILE A 1 92 ? 13.312 1.850 5.556 1.00 91.00 92 ILE A N 1
ATOM 727 C CA . ILE A 1 92 ? 11.897 2.256 5.553 1.00 91.00 92 ILE A CA 1
ATOM 728 C C . ILE A 1 92 ? 11.207 1.827 6.850 1.00 91.00 92 ILE A C 1
ATOM 730 O O . ILE A 1 92 ? 10.442 2.602 7.421 1.00 91.00 92 ILE A O 1
ATOM 734 N N . THR A 1 93 ? 11.468 0.603 7.312 1.00 90.62 93 THR A N 1
ATOM 735 C CA . THR A 1 93 ? 10.889 0.082 8.557 1.00 90.62 93 THR A CA 1
ATOM 736 C C . THR A 1 93 ? 11.320 0.922 9.756 1.00 90.62 93 THR A C 1
ATOM 738 O O . THR A 1 93 ? 10.477 1.341 10.547 1.00 90.62 93 THR A O 1
ATOM 741 N N . GLU A 1 94 ? 12.609 1.240 9.853 1.00 88.81 94 GLU A N 1
ATOM 742 C CA . GLU A 1 94 ? 13.140 2.060 10.941 1.00 88.81 94 GLU A CA 1
ATOM 743 C C . GLU A 1 94 ? 12.643 3.511 10.874 1.00 88.81 94 GLU A C 1
ATOM 745 O O . GLU A 1 94 ? 12.208 4.052 11.884 1.00 88.81 94 GLU A O 1
ATOM 750 N N . MET A 1 95 ? 12.608 4.129 9.690 1.00 88.19 95 MET A N 1
ATOM 751 C CA . MET A 1 95 ? 12.090 5.494 9.532 1.00 88.19 95 MET A CA 1
ATOM 752 C C . MET A 1 95 ? 10.602 5.595 9.883 1.00 88.19 95 MET A C 1
ATOM 754 O O . MET A 1 95 ? 10.175 6.583 10.474 1.00 88.19 95 MET A O 1
ATOM 758 N N . LYS A 1 96 ? 9.801 4.570 9.563 1.00 87.12 96 LYS A N 1
ATOM 759 C CA . LYS A 1 96 ? 8.399 4.498 10.005 1.00 87.12 96 LYS A CA 1
ATOM 760 C C . LYS A 1 96 ? 8.298 4.437 11.528 1.00 87.12 96 LYS A C 1
ATOM 762 O O . LYS A 1 96 ? 7.526 5.196 12.103 1.00 87.12 96 LYS A O 1
ATOM 767 N N . ARG A 1 97 ? 9.117 3.596 12.169 1.00 89.38 97 ARG A N 1
ATOM 768 C CA . ARG A 1 97 ? 9.184 3.476 13.633 1.00 89.38 97 ARG A CA 1
ATOM 769 C C . ARG A 1 97 ? 9.566 4.805 14.292 1.00 89.38 97 ARG A C 1
ATOM 771 O O . ARG A 1 97 ? 8.915 5.216 15.244 1.00 89.38 97 ARG A O 1
ATOM 778 N N . GLN A 1 98 ? 10.586 5.486 13.771 1.00 82.25 98 GLN A N 1
ATOM 779 C CA . GLN A 1 98 ? 11.032 6.785 14.282 1.00 82.25 98 GLN A CA 1
ATOM 780 C C . GLN A 1 98 ? 9.964 7.867 14.117 1.00 82.25 98 GLN A C 1
ATOM 782 O O . GLN A 1 98 ? 9.742 8.646 15.036 1.00 82.25 98 GLN A O 1
ATOM 787 N N . ASN A 1 99 ? 9.262 7.897 12.983 1.00 85.31 99 ASN A N 1
ATOM 788 C CA . ASN A 1 99 ? 8.153 8.829 12.785 1.00 85.31 99 ASN A CA 1
ATOM 789 C C . ASN A 1 99 ? 7.010 8.574 13.774 1.00 85.31 99 ASN A C 1
ATOM 791 O O . ASN A 1 99 ? 6.445 9.525 14.305 1.00 85.31 99 ASN A O 1
ATOM 795 N N . ASP A 1 100 ? 6.686 7.309 14.049 1.00 82.69 100 ASP A N 1
ATOM 796 C CA . A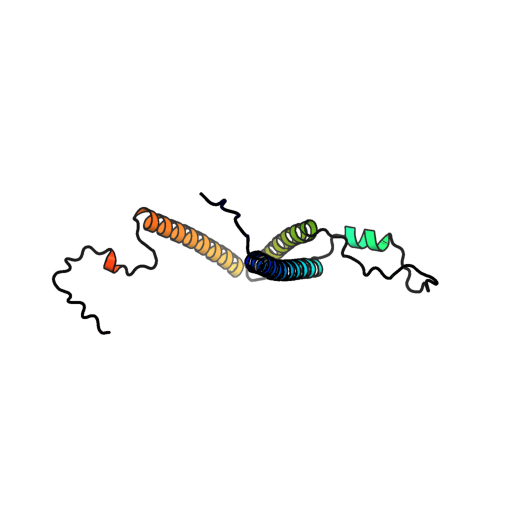SP A 1 100 ? 5.690 6.957 15.062 1.00 82.69 100 ASP A CA 1
ATOM 797 C C . ASP A 1 100 ? 6.135 7.381 16.464 1.00 82.69 100 ASP A C 1
ATOM 799 O O . ASP A 1 100 ? 5.350 7.947 17.217 1.00 82.69 100 ASP A O 1
ATOM 803 N N . GLU A 1 101 ? 7.404 7.172 16.802 1.00 81.06 101 GLU A N 1
ATOM 804 C CA . GLU A 1 101 ? 7.972 7.598 18.079 1.00 81.06 101 GLU A CA 1
ATOM 805 C C . GLU A 1 101 ? 7.948 9.125 18.236 1.00 81.06 101 GLU A C 1
ATOM 807 O O . GLU A 1 101 ? 7.535 9.631 19.278 1.00 81.06 101 GLU A O 1
ATOM 812 N N . LEU A 1 102 ? 8.305 9.871 17.188 1.00 75.25 102 LEU A N 1
ATOM 813 C CA . LEU A 1 102 ? 8.224 11.334 17.171 1.00 75.25 102 LEU A CA 1
ATOM 814 C C . LEU A 1 102 ? 6.781 11.836 17.288 1.00 75.25 102 LEU A C 1
ATOM 816 O O . LEU A 1 102 ? 6.538 12.815 17.987 1.00 75.25 102 LEU A O 1
ATOM 820 N N . LEU A 1 103 ? 5.815 11.174 16.647 1.00 74.38 103 LEU A N 1
ATOM 821 C CA . LEU A 1 103 ? 4.397 11.531 16.763 1.00 74.38 103 LEU A CA 1
ATOM 822 C C . LEU A 1 103 ? 3.842 11.274 18.165 1.00 74.38 103 LEU A C 1
ATOM 824 O O . LEU A 1 103 ? 2.995 12.029 18.634 1.00 74.38 103 LEU A O 1
ATOM 828 N N . LEU A 1 104 ? 4.307 10.216 18.827 1.00 73.81 104 LEU A N 1
ATOM 829 C CA . LEU A 1 104 ? 3.844 9.854 20.164 1.00 73.81 104 LEU A CA 1
ATOM 830 C C . LEU A 1 104 ? 4.543 10.650 21.274 1.00 73.81 104 LEU A C 1
ATOM 832 O O . LEU A 1 104 ? 3.930 10.898 22.307 1.00 73.81 104 LEU A O 1
ATOM 836 N N . ASN A 1 105 ? 5.793 11.068 21.064 1.00 73.50 105 ASN A N 1
ATOM 837 C CA . ASN A 1 105 ? 6.610 11.716 22.096 1.00 73.50 105 ASN A CA 1
ATOM 838 C C . ASN A 1 105 ? 6.856 13.216 21.849 1.00 73.50 105 ASN A C 1
ATOM 840 O O . ASN A 1 105 ? 7.374 13.901 22.727 1.00 73.50 105 ASN A O 1
ATOM 844 N N . GLY A 1 106 ? 6.530 13.735 20.663 1.00 64.31 106 GLY A N 1
ATOM 845 C CA . GLY A 1 106 ? 6.830 15.112 20.252 1.00 64.31 106 GLY A CA 1
ATOM 846 C C . GLY A 1 106 ? 5.737 16.149 20.539 1.00 64.31 106 GLY A C 1
ATOM 847 O O . GLY A 1 106 ? 5.931 17.314 20.201 1.00 64.31 106 GLY A O 1
ATOM 848 N N . GLY A 1 107 ? 4.598 15.757 21.126 1.00 66.38 107 GLY A N 1
ATOM 849 C CA . GLY A 1 107 ? 3.426 16.623 21.335 1.00 66.38 107 GLY A CA 1
ATOM 850 C C . GLY A 1 107 ? 2.767 16.485 22.714 1.00 66.38 107 GLY A C 1
ATOM 851 O O . GLY A 1 107 ? 3.342 15.916 23.639 1.00 66.38 107 GLY A O 1
ATOM 852 N N . ASN A 1 108 ? 1.545 17.016 22.859 1.00 78.75 108 ASN A N 1
ATOM 853 C CA . ASN A 1 108 ? 0.738 16.845 24.073 1.00 78.75 108 ASN A CA 1
ATOM 854 C C . ASN A 1 108 ? 0.336 15.363 24.224 1.00 78.75 108 ASN A C 1
ATOM 856 O O . ASN A 1 108 ? -0.150 14.758 23.269 1.00 78.75 108 ASN A O 1
ATOM 860 N N . SER A 1 109 ? 0.506 14.793 25.420 1.00 76.62 109 SER A N 1
ATOM 861 C CA . SER A 1 109 ? 0.215 13.384 25.742 1.00 76.62 109 SER A CA 1
ATOM 862 C C . SER A 1 109 ? -1.190 12.940 25.297 1.00 76.62 109 SER A C 1
ATOM 864 O O . SER A 1 109 ? -1.373 11.836 24.787 1.00 76.62 109 SER A O 1
ATOM 866 N N . GLU A 1 110 ? -2.178 13.836 25.385 1.00 75.25 110 GLU A N 1
ATOM 867 C CA . GLU A 1 110 ? -3.551 13.577 24.928 1.00 75.25 110 GLU A CA 1
ATOM 868 C C . GLU A 1 110 ? -3.651 13.335 23.413 1.00 75.25 110 GLU A C 1
ATOM 870 O O . GLU A 1 110 ? -4.418 12.485 22.965 1.00 75.25 110 GLU A O 1
ATOM 875 N N . GLN A 1 111 ? -2.845 14.033 22.607 1.00 75.50 111 GLN A N 1
ATOM 876 C CA . GLN A 1 111 ? -2.825 13.849 21.153 1.00 75.50 111 GLN A CA 1
ATOM 877 C C . GLN A 1 111 ? -2.221 12.495 20.779 1.00 75.50 111 GLN A C 1
ATOM 879 O O . GLN A 1 111 ? -2.705 11.837 19.860 1.00 75.50 111 GLN A O 1
ATOM 884 N N . ALA A 1 112 ? -1.191 12.055 21.505 1.00 79.62 112 ALA A N 1
ATOM 885 C CA . ALA A 1 112 ? -0.574 10.751 21.298 1.00 79.62 112 ALA A CA 1
ATOM 886 C C . ALA A 1 112 ? -1.556 9.605 21.601 1.00 79.62 112 ALA A C 1
ATOM 888 O O . ALA A 1 112 ? -1.643 8.644 20.833 1.00 79.62 112 ALA A O 1
ATOM 889 N N . GLU A 1 113 ? -2.332 9.719 22.680 1.00 81.56 113 GLU A N 1
ATOM 890 C CA . GLU A 1 113 ? -3.375 8.743 23.017 1.00 81.56 113 GLU A CA 1
ATOM 891 C C . GLU A 1 113 ? -4.537 8.752 22.015 1.00 81.56 113 GLU A C 1
ATOM 893 O O . GLU A 1 113 ? -4.988 7.683 21.595 1.00 81.56 113 GLU A O 1
ATOM 898 N N . GLU A 1 114 ? -4.972 9.922 21.538 1.00 84.38 114 GLU A N 1
ATOM 899 C CA . GLU A 1 114 ? -6.001 9.996 20.494 1.00 84.38 114 GLU A CA 1
ATOM 900 C C . GLU A 1 114 ? -5.506 9.380 19.174 1.00 84.38 114 GLU A C 1
ATOM 902 O O . GLU A 1 114 ? -6.233 8.621 18.535 1.00 84.38 114 GLU A O 1
ATOM 907 N N . ILE A 1 115 ? -4.238 9.589 18.799 1.00 85.38 115 ILE A N 1
ATOM 908 C CA . ILE A 1 115 ? -3.628 8.920 17.637 1.00 85.38 115 ILE A CA 1
ATOM 909 C C . ILE A 1 115 ? -3.661 7.395 17.806 1.00 85.38 115 ILE A C 1
ATOM 911 O O . ILE A 1 115 ? -4.030 6.684 16.867 1.00 85.38 115 ILE A O 1
ATOM 915 N N . LYS A 1 116 ? -3.300 6.868 18.984 1.00 87.25 116 LYS A N 1
ATOM 916 C CA . LYS A 1 116 ? -3.367 5.421 19.259 1.00 87.25 116 LYS A CA 1
ATOM 917 C C . LYS A 1 116 ? -4.798 4.899 19.143 1.00 87.25 116 LYS A C 1
ATOM 919 O O . LYS A 1 116 ? -5.025 3.870 18.503 1.00 87.25 116 LYS A O 1
ATOM 924 N N . LYS A 1 117 ? -5.761 5.613 19.728 1.00 91.44 117 LYS A N 1
ATOM 925 C CA . LYS A 1 117 ? -7.181 5.252 19.709 1.00 91.44 117 LYS A CA 1
ATOM 926 C C . LYS A 1 117 ? -7.745 5.240 18.289 1.00 91.44 117 LYS A C 1
ATOM 928 O O . LYS A 1 117 ? -8.330 4.236 17.891 1.00 91.44 117 LYS A O 1
ATOM 933 N N . LEU A 1 118 ? -7.508 6.292 17.506 1.00 92.19 118 LEU A N 1
ATOM 934 C CA . LEU A 1 118 ? -7.960 6.384 16.115 1.00 92.19 118 LEU A CA 1
ATOM 935 C C . LEU A 1 118 ? -7.340 5.287 15.241 1.00 92.19 118 LEU A C 1
ATOM 937 O O . LEU A 1 118 ? -8.037 4.677 14.432 1.00 92.19 118 LEU A O 1
ATOM 941 N N . ARG A 1 119 ? -6.047 4.977 15.427 1.00 90.44 119 ARG A N 1
ATOM 942 C CA . ARG A 1 119 ? -5.385 3.865 14.719 1.00 90.44 119 ARG A CA 1
ATOM 943 C C . ARG A 1 119 ? -6.029 2.518 15.045 1.00 90.44 119 ARG A C 1
ATOM 945 O O . ARG A 1 119 ? -6.245 1.722 14.137 1.00 90.44 119 ARG A O 1
ATOM 952 N N . LYS A 1 120 ? -6.368 2.279 16.315 1.00 94.69 120 LYS A N 1
ATOM 953 C CA . LYS A 1 120 ? -7.069 1.062 16.741 1.00 94.69 120 LYS A CA 1
ATOM 954 C C . LYS A 1 120 ? -8.465 0.968 16.122 1.00 94.69 120 LYS A C 1
ATOM 956 O O . LYS A 1 120 ? -8.816 -0.076 15.587 1.00 94.69 120 LYS A O 1
ATOM 961 N N . GLN A 1 121 ? -9.226 2.061 16.135 1.00 95.25 121 GLN A N 1
ATOM 962 C CA . GLN A 1 121 ? -10.549 2.105 15.506 1.00 95.25 121 GLN A CA 1
ATOM 963 C C . GLN A 1 121 ? -10.474 1.846 13.998 1.00 95.25 121 GLN A C 1
ATOM 965 O O . GLN A 1 121 ? -11.327 1.154 13.450 1.00 95.25 121 GLN A O 1
ATOM 970 N N . LEU A 1 122 ? -9.444 2.360 13.322 1.00 95.81 122 LEU A N 1
ATOM 971 C CA . LEU A 1 122 ? -9.243 2.110 11.898 1.00 95.81 122 LEU A CA 1
ATOM 972 C C . LEU A 1 122 ? -8.948 0.631 11.609 1.00 95.81 122 LEU A C 1
ATOM 974 O O . LEU A 1 122 ? -9.507 0.092 10.658 1.00 95.81 122 LEU A O 1
ATOM 978 N N . ASP A 1 123 ? -8.113 -0.022 12.421 1.00 95.31 123 ASP A N 1
ATOM 979 C CA . ASP A 1 123 ? -7.815 -1.457 12.293 1.00 95.31 123 ASP A CA 1
ATOM 980 C C . ASP A 1 123 ? -9.068 -2.319 12.527 1.00 95.31 123 ASP A C 1
ATOM 982 O O . ASP A 1 123 ? -9.374 -3.225 11.750 1.00 95.31 123 ASP A O 1
ATOM 986 N N . GLU A 1 124 ? -9.858 -1.979 13.548 1.00 96.56 124 GLU A N 1
ATOM 987 C CA . GLU A 1 124 ? -11.136 -2.635 13.836 1.00 96.56 124 GLU A CA 1
ATOM 988 C C . GLU A 1 124 ? -12.125 -2.479 12.673 1.00 96.56 124 GLU A C 1
ATOM 990 O O . GLU A 1 124 ? -12.664 -3.481 12.200 1.00 96.56 124 GLU A O 1
ATOM 995 N N . LEU A 1 125 ? -12.295 -1.260 12.146 1.00 96.44 125 LEU A N 1
ATOM 996 C CA . LEU A 1 125 ? -13.151 -0.984 10.987 1.00 96.44 125 LEU A CA 1
ATOM 997 C C . LEU A 1 125 ? -12.661 -1.692 9.721 1.00 96.44 125 LEU A C 1
ATOM 999 O O . LEU A 1 125 ? -13.470 -2.209 8.955 1.00 96.44 125 LEU A O 1
ATOM 1003 N N . GLN A 1 126 ? -11.350 -1.747 9.480 1.00 96.00 126 GLN A N 1
ATOM 1004 C CA . GLN A 1 126 ? -10.787 -2.466 8.333 1.00 96.00 126 GLN A CA 1
ATOM 1005 C C . GLN A 1 126 ? -11.035 -3.970 8.438 1.00 96.00 126 GLN A C 1
ATOM 1007 O O . GLN A 1 126 ? -11.406 -4.605 7.448 1.00 96.00 126 GLN A O 1
ATOM 1012 N N . LYS A 1 127 ? -10.882 -4.540 9.635 1.00 96.12 127 LYS A N 1
ATOM 1013 C CA . LYS A 1 127 ? -11.178 -5.948 9.903 1.00 96.12 127 LYS A CA 1
ATOM 1014 C C . LYS A 1 127 ? -12.665 -6.249 9.747 1.00 96.12 127 LYS A C 1
ATOM 1016 O O . LYS A 1 127 ? -13.022 -7.283 9.186 1.00 96.12 127 LYS A O 1
ATOM 1021 N N . GLU A 1 128 ? -13.529 -5.359 10.221 1.00 95.62 128 GLU A N 1
ATOM 1022 C CA . GLU A 1 128 ? -14.976 -5.494 10.079 1.00 95.62 128 GLU A CA 1
ATOM 1023 C C . GLU A 1 128 ? -15.408 -5.383 8.613 1.00 95.62 128 GLU A C 1
ATOM 1025 O O . GLU A 1 128 ? -16.135 -6.241 8.120 1.00 95.62 128 GLU A O 1
ATOM 1030 N N . ASN A 1 129 ? -14.866 -4.414 7.875 1.00 93.81 129 ASN A N 1
ATOM 1031 C CA . ASN A 1 129 ? -15.082 -4.292 6.436 1.00 93.81 129 ASN A CA 1
ATOM 1032 C C . ASN A 1 129 ? -14.608 -5.550 5.688 1.00 93.81 129 ASN A C 1
ATOM 1034 O O . ASN A 1 129 ? -15.312 -6.061 4.821 1.00 93.81 129 ASN A O 1
ATOM 1038 N N . GLY A 1 130 ? -13.462 -6.120 6.078 1.00 94.88 130 GLY A N 1
ATOM 1039 C CA . GLY A 1 130 ? -12.996 -7.415 5.574 1.00 94.88 130 GLY A CA 1
ATOM 1040 C C . GLY A 1 130 ? -14.007 -8.543 5.807 1.00 94.88 130 GLY A C 1
ATOM 1041 O O . GLY A 1 130 ? -14.322 -9.283 4.876 1.00 94.88 130 GLY A O 1
ATOM 1042 N N . ARG A 1 131 ? -14.587 -8.624 7.011 1.00 95.00 131 ARG A N 1
ATOM 1043 C CA . ARG A 1 131 ? -15.638 -9.602 7.341 1.00 95.00 131 ARG A CA 1
ATOM 1044 C C . ARG A 1 131 ? -16.903 -9.407 6.508 1.00 95.00 131 ARG A C 1
ATOM 1046 O O . ARG A 1 131 ? -17.465 -10.390 6.034 1.00 95.00 131 ARG A O 1
ATOM 1053 N N . TYR A 1 132 ? -17.348 -8.167 6.304 1.00 94.00 132 TYR A N 1
ATOM 1054 C CA . TYR A 1 132 ? -18.502 -7.886 5.446 1.00 94.00 132 TYR A CA 1
ATOM 1055 C C . TYR A 1 132 ? -18.231 -8.280 3.993 1.00 94.00 132 TYR A C 1
ATOM 1057 O O . TYR A 1 132 ? -19.080 -8.903 3.362 1.00 94.00 132 TYR A O 1
ATOM 1065 N N . ILE A 1 133 ? -17.033 -8.001 3.474 1.00 93.75 133 ILE A N 1
ATOM 1066 C CA . ILE A 1 133 ? -16.627 -8.422 2.127 1.00 93.75 133 ILE A CA 1
ATOM 1067 C C . ILE A 1 133 ? -16.639 -9.951 1.999 1.00 93.75 133 ILE A C 1
ATOM 1069 O O . ILE A 1 133 ? -17.106 -10.476 0.990 1.00 93.75 133 ILE A O 1
ATOM 1073 N N . GLU A 1 134 ? -16.130 -10.676 2.994 1.00 93.12 134 GLU A N 1
ATOM 1074 C CA . GLU A 1 134 ? -16.161 -12.144 3.012 1.00 93.12 134 GLU A CA 1
ATOM 1075 C C . GLU A 1 134 ? -17.592 -12.688 3.054 1.00 93.12 134 GLU A C 1
ATOM 1077 O O . GLU A 1 134 ? -17.913 -13.610 2.304 1.00 93.12 134 GLU A O 1
ATOM 1082 N N . LEU A 1 135 ? -18.464 -12.086 3.866 1.00 94.19 135 LEU A N 1
ATOM 1083 C CA . LEU A 1 135 ? -19.875 -12.455 3.942 1.00 94.19 135 LEU A CA 1
ATOM 1084 C C . LEU A 1 135 ? -20.587 -12.250 2.600 1.00 94.19 135 LEU A C 1
ATOM 1086 O O . LEU A 1 135 ? -21.297 -13.144 2.147 1.00 94.19 135 LEU A O 1
ATOM 1090 N N . LEU A 1 136 ? -20.386 -11.099 1.954 1.00 91.25 136 LEU A N 1
ATOM 1091 C CA . LEU A 1 136 ? -20.974 -10.806 0.645 1.00 91.25 136 LEU A CA 1
ATOM 1092 C C . LEU A 1 136 ? -20.506 -11.818 -0.407 1.00 91.25 136 LEU A C 1
ATOM 1094 O O . LEU A 1 136 ? -21.333 -12.413 -1.094 1.00 91.25 136 LEU A O 1
ATOM 1098 N N . LYS A 1 137 ? -19.198 -12.104 -0.452 1.00 90.44 137 LYS A N 1
ATOM 1099 C CA . LYS A 1 137 ? -18.625 -13.122 -1.347 1.00 90.44 137 LYS A CA 1
ATOM 1100 C C . LYS A 1 137 ? -19.204 -14.514 -1.105 1.00 90.44 137 LYS A C 1
ATOM 1102 O O . LYS A 1 137 ? -19.476 -15.219 -2.065 1.00 90.44 137 LYS A O 1
ATOM 1107 N N . ALA A 1 138 ? -19.399 -14.910 0.153 1.00 92.94 138 ALA A N 1
ATOM 1108 C CA . ALA A 1 138 ? -19.959 -16.216 0.502 1.00 92.94 138 ALA A CA 1
ATOM 1109 C C . ALA A 1 138 ? -21.434 -16.380 0.093 1.00 92.94 138 ALA A C 1
ATOM 1111 O O . ALA A 1 138 ? -21.918 -17.505 0.013 1.00 92.94 138 ALA A O 1
ATOM 1112 N N . ASN A 1 139 ? -22.141 -15.273 -0.148 1.00 89.38 139 ASN A N 1
ATOM 1113 C CA . ASN A 1 139 ? -23.531 -15.258 -0.600 1.00 89.38 139 ASN A CA 1
ATOM 1114 C C . ASN A 1 139 ? -23.660 -14.908 -2.093 1.00 89.38 139 ASN A C 1
ATOM 1116 O O . ASN A 1 139 ? -24.762 -14.601 -2.542 1.00 89.38 139 ASN A O 1
ATOM 1120 N N . ASP A 1 140 ? -22.552 -14.920 -2.845 1.00 88.56 140 ASP A N 1
ATOM 1121 C CA . ASP A 1 140 ? -22.496 -14.538 -4.262 1.00 88.56 140 ASP A CA 1
ATOM 1122 C C . ASP A 1 140 ? -23.075 -13.133 -4.538 1.00 88.56 140 ASP A C 1
ATOM 1124 O O . ASP A 1 140 ? -23.646 -12.860 -5.595 1.00 88.56 140 ASP A O 1
ATOM 1128 N N . ILE A 1 141 ? -22.920 -12.221 -3.573 1.00 86.94 141 ILE A N 1
ATOM 1129 C CA . ILE A 1 141 ? -23.305 -10.813 -3.691 1.00 86.94 141 ILE A CA 1
ATOM 1130 C C . ILE A 1 141 ? -22.050 -10.006 -4.026 1.00 86.94 141 ILE A C 1
ATOM 1132 O O . ILE A 1 141 ? -21.067 -10.002 -3.279 1.00 86.94 141 ILE A O 1
ATOM 1136 N N . CYS A 1 142 ? -22.072 -9.301 -5.153 1.00 87.38 142 CYS A N 1
ATOM 1137 C CA . CYS A 1 142 ? -20.991 -8.400 -5.529 1.00 87.38 142 CYS A CA 1
ATOM 1138 C C . CYS A 1 142 ? -21.136 -7.068 -4.779 1.00 87.38 142 CYS A C 1
ATOM 1140 O O . CYS A 1 142 ? -22.206 -6.472 -4.732 1.00 87.38 142 CYS A O 1
ATOM 1142 N N . LEU A 1 143 ? -20.032 -6.566 -4.220 1.00 83.50 143 LEU A N 1
ATOM 1143 C CA . LEU A 1 143 ? -20.007 -5.317 -3.447 1.00 83.50 143 LEU A CA 1
ATOM 1144 C C . LEU A 1 143 ? -20.428 -4.078 -4.260 1.00 83.50 143 LEU A C 1
ATOM 1146 O O . LEU A 1 143 ? -20.875 -3.092 -3.683 1.00 83.50 143 LEU A O 1
ATOM 1150 N N . TYR A 1 144 ? -20.231 -4.112 -5.578 1.00 86.75 144 TYR A N 1
ATOM 1151 C CA . TYR A 1 144 ? -20.473 -2.978 -6.474 1.00 86.75 144 TYR A CA 1
ATOM 1152 C C . TYR A 1 144 ? -21.780 -3.092 -7.257 1.00 86.75 144 TYR A C 1
ATOM 1154 O O . TYR A 1 144 ? -22.085 -2.200 -8.048 1.00 86.75 144 TYR A O 1
ATOM 1162 N N . ASP A 1 145 ? -22.523 -4.181 -7.064 1.00 83.81 145 ASP A N 1
ATOM 1163 C CA . ASP A 1 145 ? -23.807 -4.360 -7.723 1.00 83.81 145 ASP A CA 1
ATOM 1164 C C . ASP A 1 145 ? -24.863 -3.445 -7.090 1.00 83.81 145 ASP A C 1
ATOM 1166 O O . ASP A 1 145 ? -24.797 -3.098 -5.908 1.00 83.81 145 ASP A O 1
ATOM 1170 N N . ASP A 1 146 ? -25.856 -3.051 -7.890 1.00 81.31 146 ASP A N 1
ATOM 1171 C CA . ASP A 1 146 ? -27.024 -2.336 -7.383 1.00 81.31 146 ASP A CA 1
ATOM 1172 C C . ASP A 1 146 ? -27.759 -3.240 -6.369 1.00 81.31 146 ASP A C 1
ATOM 1174 O O . ASP A 1 146 ? -28.218 -4.321 -6.747 1.00 81.31 146 ASP A O 1
ATOM 1178 N N . PRO A 1 147 ? -27.926 -2.826 -5.096 1.00 81.12 147 PRO A N 1
ATOM 1179 C CA . PRO A 1 147 ? -28.552 -3.650 -4.060 1.00 81.12 147 PRO A CA 1
ATOM 1180 C C . PRO A 1 147 ? -29.954 -4.159 -4.427 1.00 81.12 147 PRO A C 1
ATOM 1182 O O . PRO A 1 147 ? -30.405 -5.179 -3.900 1.00 81.12 147 PRO A O 1
ATOM 1185 N N . THR A 1 148 ? -30.651 -3.469 -5.336 1.00 80.56 148 THR A N 1
ATOM 1186 C CA . THR A 1 148 ? -32.001 -3.830 -5.778 1.00 80.56 148 THR A CA 1
ATOM 1187 C C . THR A 1 148 ? -32.049 -5.113 -6.609 1.00 80.56 148 THR A C 1
ATOM 1189 O O . THR A 1 148 ? -33.088 -5.773 -6.605 1.00 80.56 148 THR A O 1
ATOM 1192 N N . ILE A 1 149 ? -30.947 -5.544 -7.244 1.00 81.00 149 ILE A N 1
ATOM 1193 C CA . ILE A 1 149 ? -30.923 -6.798 -8.026 1.00 81.00 149 ILE A CA 1
ATOM 1194 C C . ILE A 1 149 ? -31.043 -8.039 -7.134 1.00 81.00 149 ILE A C 1
ATOM 1196 O O . ILE A 1 149 ? -31.522 -9.085 -7.572 1.00 81.00 149 ILE A O 1
ATOM 1200 N N . HIS A 1 150 ? -30.618 -7.920 -5.874 1.00 73.31 150 HIS A N 1
ATOM 1201 C CA . HIS A 1 150 ? -30.686 -8.991 -4.882 1.00 73.31 150 HIS A CA 1
ATOM 1202 C C . HIS A 1 150 ? -32.006 -8.974 -4.098 1.00 73.31 150 HIS A C 1
ATOM 1204 O O . HIS A 1 150 ? -32.342 -9.947 -3.415 1.00 73.31 150 HIS A O 1
ATOM 1210 N N . TRP A 1 151 ? -32.797 -7.901 -4.201 1.00 78.00 151 TRP A N 1
ATOM 1211 C CA . TRP A 1 151 ? -34.120 -7.845 -3.595 1.00 78.00 151 TRP A CA 1
ATOM 1212 C C . TRP A 1 151 ? -35.123 -8.662 -4.413 1.00 78.00 151 TRP A C 1
ATOM 1214 O O . TRP A 1 151 ? -35.542 -8.273 -5.499 1.00 78.00 151 TRP A O 1
ATOM 1224 N N . LYS A 1 152 ? -35.613 -9.767 -3.830 1.00 67.38 152 LYS A N 1
ATOM 1225 C CA . LYS A 1 152 ? -36.826 -10.480 -4.279 1.00 67.38 152 LYS A CA 1
ATOM 1226 C C . LYS A 1 152 ? -38.095 -9.651 -4.000 1.00 67.38 152 LYS A C 1
ATOM 1228 O O . LYS A 1 152 ? -39.047 -10.124 -3.385 1.00 67.38 152 LYS A O 1
ATOM 1233 N N . GLY A 1 153 ? -38.114 -8.391 -4.427 1.00 63.19 153 GLY A N 1
ATOM 1234 C CA . GLY A 1 153 ? -39.347 -7.635 -4.596 1.00 63.19 153 GLY A CA 1
ATOM 1235 C C . GLY A 1 153 ? -40.104 -8.220 -5.783 1.00 63.19 153 GLY A C 1
ATOM 1236 O O . GLY A 1 153 ? -39.510 -8.565 -6.800 1.00 63.19 153 GLY A O 1
ATOM 1237 N N . ASN A 1 154 ? -41.415 -8.389 -5.651 1.00 56.00 154 ASN A N 1
ATOM 1238 C CA . ASN A 1 154 ? -42.274 -8.923 -6.702 1.00 56.00 154 ASN A CA 1
ATOM 1239 C C . ASN A 1 154 ? -42.237 -7.958 -7.907 1.00 56.00 154 ASN A C 1
ATOM 1241 O O . ASN A 1 154 ? -43.013 -7.004 -7.931 1.00 56.00 154 ASN A O 1
ATOM 1245 N N . LEU A 1 155 ? -41.322 -8.162 -8.871 1.00 58.53 155 LEU A N 1
ATOM 1246 C CA . LEU A 1 155 ? -41.234 -7.410 -10.132 1.00 58.53 155 LEU A CA 1
ATOM 1247 C C . LEU A 1 155 ? -42.461 -7.729 -11.002 1.00 58.53 155 LEU A C 1
ATOM 1249 O O . LEU A 1 155 ? -42.401 -8.394 -12.034 1.00 58.53 155 LEU A O 1
ATOM 1253 N N . LYS A 1 156 ? -43.626 -7.264 -10.563 1.00 56.88 156 LYS A N 1
ATOM 1254 C CA . LYS A 1 156 ? -44.811 -7.164 -11.397 1.00 56.88 156 LYS A CA 1
ATOM 1255 C C . LYS A 1 156 ? -44.720 -5.814 -12.098 1.00 56.88 156 LYS A C 1
ATOM 1257 O O . LYS A 1 156 ? -44.998 -4.786 -11.496 1.00 56.88 156 LYS A O 1
ATOM 1262 N N . ASN A 1 157 ? -44.358 -5.857 -13.378 1.00 50.59 157 ASN A N 1
ATOM 1263 C CA . ASN A 1 157 ? -44.505 -4.772 -14.351 1.00 50.59 157 ASN A CA 1
ATOM 1264 C C . ASN A 1 157 ? -43.553 -3.572 -14.199 1.00 50.59 157 ASN A C 1
ATOM 1266 O O . ASN A 1 157 ? -43.975 -2.478 -13.847 1.00 50.59 157 ASN A O 1
ATOM 1270 N N . ALA A 1 158 ? -42.299 -3.728 -14.621 1.00 48.91 158 ALA A N 1
ATOM 1271 C CA . ALA A 1 158 ? -41.529 -2.597 -15.137 1.00 48.91 158 ALA A CA 1
ATOM 1272 C C . ALA A 1 158 ? -41.156 -2.902 -16.592 1.00 48.91 158 ALA A C 1
ATOM 1274 O O . ALA A 1 158 ? -40.248 -3.684 -16.870 1.00 48.91 158 ALA A O 1
ATOM 1275 N N . LYS A 1 159 ? -41.914 -2.334 -17.538 1.00 48.97 159 LYS A N 1
ATOM 1276 C CA . LYS A 1 159 ? -41.520 -2.303 -18.950 1.00 48.97 159 LYS A CA 1
ATOM 1277 C C . LYS A 1 159 ? -40.287 -1.402 -19.046 1.00 48.97 159 LYS A C 1
ATOM 1279 O O . LYS A 1 159 ? -40.416 -0.187 -18.970 1.00 48.97 159 LYS A O 1
ATOM 1284 N N . CYS A 1 160 ? -39.108 -2.002 -19.167 1.00 33.03 160 CYS A N 1
ATOM 1285 C CA . CYS A 1 160 ? -37.891 -1.283 -19.517 1.00 33.03 160 CYS A CA 1
ATOM 1286 C C . CYS A 1 160 ? -37.933 -1.008 -21.025 1.00 33.03 160 CYS A C 1
ATOM 1288 O O . CYS A 1 160 ? -37.688 -1.909 -21.831 1.00 33.03 160 CYS A O 1
ATOM 1290 N N . SER A 1 161 ? -38.327 0.206 -21.404 1.00 45.59 161 SER A N 1
ATOM 1291 C CA . SER A 1 161 ? -38.093 0.716 -22.752 1.00 45.59 161 SER A CA 1
ATOM 1292 C C . SER A 1 161 ? -36.583 0.865 -22.928 1.00 45.59 161 SER A C 1
ATOM 1294 O O . SER A 1 161 ? -35.953 1.637 -22.211 1.00 45.59 161 SER A O 1
ATOM 1296 N N . ARG A 1 162 ? -35.998 0.087 -23.842 1.00 40.06 162 ARG A N 1
ATOM 1297 C CA . ARG A 1 162 ? -34.675 0.388 -24.394 1.00 40.06 162 ARG A CA 1
ATOM 1298 C C . ARG A 1 162 ? -34.874 1.486 -25.430 1.00 40.06 162 ARG A C 1
ATOM 1300 O O . ARG A 1 162 ? -35.666 1.287 -26.347 1.00 40.06 162 ARG A O 1
ATOM 1307 N N . GLU A 1 163 ? -34.199 2.609 -25.249 1.00 41.00 163 GLU A N 1
ATOM 1308 C CA . GLU A 1 163 ? -33.965 3.582 -26.315 1.00 41.00 163 GLU A CA 1
ATOM 1309 C C . GLU A 1 163 ? -32.535 3.376 -26.833 1.00 41.00 163 GLU A C 1
ATOM 1311 O O . GLU A 1 163 ? -31.640 3.024 -26.056 1.00 41.00 163 GLU A O 1
ATOM 1316 N N . ASP A 1 164 ? -32.413 3.480 -28.157 1.00 43.59 164 ASP A N 1
ATOM 1317 C CA . ASP A 1 164 ? -31.275 3.119 -29.014 1.00 43.59 164 ASP A CA 1
ATOM 1318 C C . ASP A 1 164 ? -30.046 4.038 -28.889 1.00 43.59 164 ASP A C 1
ATOM 1320 O O . ASP A 1 164 ? -30.215 5.253 -28.627 1.00 43.59 164 ASP A O 1
#

Foldseek 3Di:
DDDDDPPPDPVVVVVVVVVVVVVVVVVVVVVVVVVVVLVVLLVPFDDDCVQVVVVVVPDDDPPDDDPDDDDPPDDDPPADSVNSVVSSVVRVVVVVVVVLVCQCPVDDVVSNVVVVVVVVVVVVVVVVVVVVCVVCVVVVHDPPDDPVVVDPDPPDDDPDDDDD

Radius of gyration: 31.83 Å; chains: 1; bounding box: 95×56×82 Å

Secondary structure (DSSP, 8-state):
---------HHHHHHHHHHHHHHHHHHHHHHHHHHHHHHHHHHHS---THHHHHHHTS---TT----S---------S--HHHHHHHHHHHHHHHHHHHHHHHHHSS-HHHHHHHHHHHHHHHHHHHHHHHHHHHHHHTT--TTS-GGGG--------------

Organism: Alligator sinensis (NCBI:txid38654)

InterPro domains:
  IPR011598 Myc-type, basic helix-loop-helix (bHLH) domain [PF00010] (20-54)
  IPR011598 Myc-type, basic helix-loop-helix (bHLH) domain [PS50888] (18-95)
  IPR011598 Myc-type, basic helix-loop-helix (bHLH) domain [SM00353] (24-101)
  IPR036638 Helix-loop-helix DNA-binding domain superfamily [G3DSA:4.10.280.10] (14-132)
  IPR036638 Helix-loop-helix DNA-binding domain superfamily [SSF47459] (10-103)
  IPR048064 Upstream transcription factor 3, basic h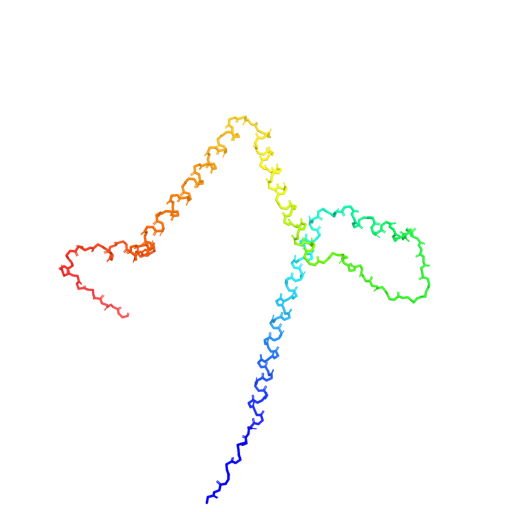elix-loop-helix domain [cd18910] (15-105)
  IPR053252 Epithelial-mesenchymal transition regulator [PTHR46970] (80-161)

Sequence (164 aa):
MPEMTENETPSKKQHRKKNRETHNAVERHRKKKINAGINRIGELIPCSPALKQLNARRGVSEGAVIQDSWVLVPALPLTSKNMILDQAFKYITEMKRQNDELLLNGGNSEQAEEIKKLRKQLDELQKENGRYIELLKANDICLYDDPTIHWKGNLKNAKCSRED